Protein AF-B4GBN3-F1 (afdb_monomer_lite)

Foldseek 3Di:
DDDDDPPDPPVQPVPQAQEFPDWDADPVRQKIWTFGAHSSRDTDIDIDGLVQWDEPVNVPPPPVPVQWQWTAGNVDNPDIHTYGPPPDDDPDVVSVCVRHND

Organism: Drosophila persimilis (NCBI:txid7234)

Secondary structure (DSSP, 8-state):
-------------GGGTTEEEEEEE-TTSSEEEEEEE-TTS-EEEEEEEGGGBPPTTTSTT----TT-EEEEBSS-TT-EEEE-TTS---S-HHHHHHHH--

InterPro domains:
  IPR026571 Transmembrane protein 186 [PTHR13603] (6-101)

Radius of gyration: 16.17 Å; chains: 1; bounding box: 33×33×56 Å

Structure (mmCIF, N/CA/C/O backbone):
data_AF-B4GBN3-F1
#
_entry.id   AF-B4GBN3-F1
#
loop_
_atom_site.group_PDB
_atom_site.id
_atom_site.type_symbol
_atom_site.label_atom_id
_atom_site.label_alt_id
_atom_site.label_comp_id
_atom_site.label_asym_id
_atom_site.label_entity_id
_atom_site.label_seq_id
_atom_site.pdbx_PDB_ins_code
_atom_site.Cartn_x
_atom_site.Cartn_y
_atom_site.Cartn_z
_atom_site.occupancy
_atom_site.B_iso_or_equiv
_atom_site.auth_seq_id
_atom_site.auth_comp_id
_atom_site.auth_asym_id
_atom_site.auth_atom_id
_atom_site.pdbx_PDB_model_num
ATOM 1 N N . MET A 1 1 ? 13.139 -20.515 -39.015 1.00 41.34 1 MET A N 1
ATOM 2 C CA . MET A 1 1 ? 13.219 -19.051 -39.166 1.00 41.34 1 MET A CA 1
ATOM 3 C C . MET A 1 1 ? 13.390 -18.492 -37.770 1.00 41.34 1 MET A C 1
ATOM 5 O O . MET A 1 1 ? 12.464 -18.556 -36.975 1.00 41.34 1 MET A O 1
ATOM 9 N N . THR A 1 2 ? 14.627 -18.145 -37.441 1.00 62.53 2 THR A N 1
ATOM 10 C CA . THR A 1 2 ? 15.058 -17.681 -36.121 1.00 62.53 2 THR A CA 1
ATOM 11 C C . THR A 1 2 ? 15.171 -16.173 -36.210 1.00 62.53 2 THR A C 1
ATOM 13 O O . THR A 1 2 ? 15.906 -15.725 -37.076 1.00 62.53 2 THR A O 1
ATOM 16 N N . GLU A 1 3 ? 14.476 -15.431 -35.350 1.00 35.88 3 GLU A N 1
ATOM 17 C CA . GLU A 1 3 ? 14.868 -14.084 -34.910 1.00 35.88 3 GLU A CA 1
ATOM 18 C C . GLU A 1 3 ? 13.965 -13.677 -33.738 1.00 35.88 3 GLU A C 1
ATOM 20 O O . GLU A 1 3 ? 12.835 -13.223 -33.895 1.00 35.88 3 GLU A O 1
ATOM 25 N N . TRP A 1 4 ? 14.464 -13.923 -32.527 1.00 53.31 4 TRP A N 1
ATOM 26 C CA . TRP A 1 4 ? 13.949 -13.312 -31.309 1.00 53.31 4 TRP A CA 1
ATOM 27 C C . TRP A 1 4 ? 14.690 -11.990 -31.117 1.00 53.31 4 TRP A C 1
ATOM 29 O O . TRP A 1 4 ? 15.916 -12.002 -31.031 1.00 53.31 4 TRP A O 1
ATOM 39 N N . ALA A 1 5 ? 13.974 -10.872 -31.002 1.00 41.72 5 ALA A N 1
ATOM 40 C CA . ALA A 1 5 ? 14.554 -9.629 -30.499 1.00 41.72 5 ALA A CA 1
ATOM 41 C C . ALA A 1 5 ? 13.479 -8.728 -29.872 1.00 41.72 5 ALA A C 1
ATOM 43 O O . ALA A 1 5 ? 12.943 -7.829 -30.511 1.00 41.72 5 ALA A O 1
ATOM 44 N N . ALA A 1 6 ? 13.200 -8.936 -28.585 1.00 44.28 6 ALA A N 1
ATOM 45 C CA . ALA A 1 6 ? 12.740 -7.852 -27.725 1.00 44.28 6 ALA A CA 1
ATOM 46 C C . ALA A 1 6 ? 13.961 -7.355 -26.935 1.00 44.28 6 ALA A C 1
ATOM 48 O O . ALA A 1 6 ? 14.300 -7.894 -25.886 1.00 44.28 6 ALA A O 1
ATOM 49 N N . LEU A 1 7 ? 14.660 -6.355 -27.482 1.00 48.72 7 LEU A N 1
ATOM 50 C CA . LEU A 1 7 ? 15.775 -5.653 -26.833 1.00 48.72 7 LEU A CA 1
ATOM 51 C C . LEU A 1 7 ? 15.241 -4.619 -25.834 1.00 48.72 7 LEU A C 1
ATOM 53 O O . LEU A 1 7 ? 15.416 -3.416 -26.002 1.00 48.72 7 LEU A O 1
ATOM 57 N N . ALA A 1 8 ? 14.573 -5.087 -24.788 1.00 48.22 8 ALA A N 1
ATOM 58 C CA . ALA A 1 8 ? 14.258 -4.253 -23.640 1.00 48.22 8 ALA A CA 1
ATOM 59 C C . ALA A 1 8 ? 14.719 -4.978 -22.380 1.00 48.22 8 ALA A C 1
ATOM 61 O O . ALA A 1 8 ? 13.933 -5.590 -21.662 1.00 48.22 8 ALA A O 1
ATOM 62 N N . ASN A 1 9 ? 16.019 -4.885 -22.102 1.00 44.75 9 ASN A N 1
ATOM 63 C CA . ASN A 1 9 ? 16.502 -5.044 -20.738 1.00 44.75 9 ASN A CA 1
ATOM 64 C C . ASN A 1 9 ? 16.103 -3.772 -19.987 1.00 44.75 9 ASN A C 1
ATOM 66 O O . ASN A 1 9 ? 16.912 -2.863 -19.806 1.00 44.75 9 ASN A O 1
ATOM 70 N N . THR A 1 10 ? 14.825 -3.671 -19.610 1.00 45.75 10 THR A N 1
ATOM 71 C CA . THR A 1 10 ? 14.395 -2.682 -18.624 1.00 45.75 10 THR A CA 1
ATOM 72 C C . THR A 1 10 ? 15.228 -2.963 -17.385 1.00 45.75 10 THR A C 1
ATOM 74 O O . THR A 1 10 ? 15.176 -4.066 -16.846 1.00 45.75 10 THR A O 1
ATOM 77 N N . CYS A 1 11 ? 16.079 -2.008 -17.012 1.00 45.91 11 CYS A N 1
ATOM 78 C CA . CYS A 1 11 ? 16.956 -2.094 -15.853 1.00 45.91 11 CYS A CA 1
ATOM 79 C C . CYS A 1 11 ? 16.077 -2.255 -14.604 1.00 45.91 11 CYS A C 1
ATOM 81 O O . CYS A 1 11 ? 15.607 -1.274 -14.032 1.00 45.91 11 CYS A O 1
ATOM 83 N N . ALA A 1 12 ? 15.764 -3.502 -14.251 1.00 49.34 12 ALA A N 1
ATOM 84 C CA . ALA A 1 12 ? 14.989 -3.838 -13.075 1.00 49.34 12 ALA A CA 1
ATOM 85 C C . ALA A 1 12 ? 15.900 -3.609 -11.871 1.00 49.34 12 ALA A C 1
ATOM 87 O O . ALA A 1 12 ? 16.782 -4.415 -11.571 1.00 49.34 12 ALA A O 1
ATOM 88 N N . SER A 1 13 ? 15.723 -2.480 -11.193 1.00 51.81 13 SER A N 1
ATOM 89 C CA . SER A 1 13 ? 16.267 -2.311 -9.856 1.00 51.81 13 SER A CA 1
ATOM 90 C C . SER A 1 13 ? 15.569 -3.338 -8.965 1.00 51.81 13 SER A C 1
ATOM 92 O O . SER A 1 13 ? 14.388 -3.207 -8.651 1.00 51.81 13 SER A O 1
ATOM 94 N N . ALA A 1 14 ? 16.290 -4.390 -8.569 1.00 50.31 14 ALA A N 1
ATOM 95 C CA . ALA A 1 14 ? 15.782 -5.442 -7.681 1.00 50.31 14 ALA A CA 1
ATOM 96 C C . ALA A 1 14 ? 15.129 -4.870 -6.400 1.00 50.31 14 ALA A C 1
ATOM 98 O O . ALA A 1 14 ? 14.221 -5.474 -5.823 1.00 50.31 14 ALA A O 1
ATOM 99 N N . ASP A 1 15 ? 15.528 -3.656 -6.013 1.00 53.34 15 ASP A N 1
ATOM 100 C CA . ASP A 1 15 ? 15.028 -2.933 -4.851 1.00 53.34 15 ASP A CA 1
ATOM 101 C C . ASP A 1 15 ? 13.707 -2.170 -5.061 1.00 53.34 15 ASP A C 1
ATOM 103 O O . ASP A 1 15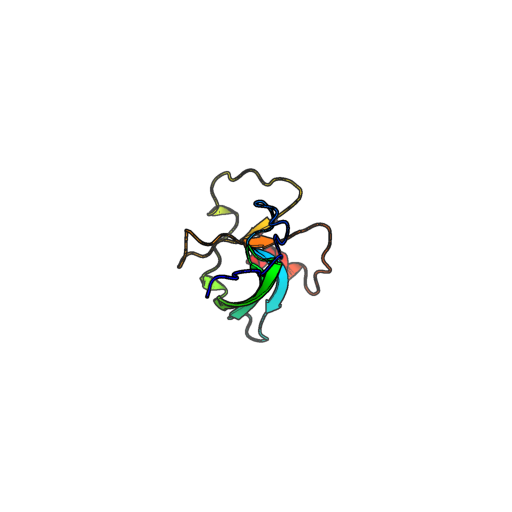 ? 13.048 -1.852 -4.065 1.00 53.34 15 ASP A O 1
ATOM 107 N N . ALA A 1 16 ? 13.269 -1.916 -6.301 1.00 58.59 16 ALA A N 1
ATOM 108 C CA . ALA A 1 16 ? 12.067 -1.120 -6.602 1.00 58.59 16 ALA A CA 1
ATOM 109 C C . ALA A 1 16 ? 10.775 -1.944 -6.741 1.00 58.59 16 ALA A C 1
ATOM 111 O O . ALA A 1 16 ? 9.746 -1.430 -7.173 1.00 58.59 16 ALA A O 1
ATOM 112 N N . THR A 1 17 ? 10.804 -3.220 -6.359 1.00 76.12 17 THR A N 1
ATOM 113 C CA . THR A 1 17 ? 9.605 -4.061 -6.341 1.00 76.12 17 THR A CA 1
ATOM 114 C C . THR A 1 17 ? 8.594 -3.592 -5.301 1.00 76.12 17 THR A C 1
ATOM 116 O O . THR A 1 17 ? 8.942 -3.328 -4.147 1.00 76.12 17 THR A O 1
ATOM 119 N N . ASN A 1 18 ? 7.323 -3.549 -5.710 1.00 83.50 18 ASN A N 1
ATOM 120 C CA . ASN A 1 18 ? 6.170 -3.225 -4.869 1.00 83.50 18 ASN A CA 1
ATOM 121 C C . ASN A 1 18 ? 6.265 -1.849 -4.196 1.00 83.50 18 ASN A C 1
ATOM 123 O O . ASN A 1 18 ? 5.796 -1.663 -3.069 1.00 83.50 18 ASN A O 1
ATOM 127 N N . LEU A 1 19 ? 6.888 -0.884 -4.873 1.00 87.31 19 LEU A N 1
ATOM 128 C CA . LEU A 1 19 ? 7.001 0.475 -4.367 1.00 87.31 19 LEU A CA 1
ATOM 129 C C . LEU A 1 19 ? 5.677 1.213 -4.571 1.00 87.31 19 LEU A C 1
ATOM 131 O O . LEU A 1 19 ? 5.231 1.407 -5.702 1.00 87.31 19 LEU A O 1
ATOM 135 N N . VAL A 1 20 ? 5.039 1.587 -3.467 1.00 88.19 20 VAL A N 1
ATOM 136 C CA . VAL A 1 20 ? 3.740 2.260 -3.448 1.00 88.19 20 VAL A CA 1
ATOM 137 C C . VAL A 1 20 ? 3.952 3.741 -3.708 1.00 88.19 20 VAL A C 1
ATOM 139 O O . VAL A 1 20 ? 4.670 4.408 -2.963 1.00 88.19 20 VAL A O 1
ATOM 142 N N . GLY A 1 21 ? 3.324 4.243 -4.769 1.00 84.75 21 GLY A N 1
ATOM 143 C CA . GLY A 1 21 ? 3.327 5.667 -5.099 1.00 84.75 21 GLY A CA 1
ATOM 144 C C . GLY A 1 21 ? 2.089 6.389 -4.581 1.00 84.75 21 GLY A C 1
ATOM 145 O O . GLY A 1 21 ? 2.182 7.536 -4.161 1.00 84.75 21 GLY A O 1
ATOM 146 N N . PHE A 1 22 ? 0.935 5.716 -4.596 1.00 85.94 22 PHE A N 1
ATOM 147 C CA . PHE A 1 22 ? -0.327 6.295 -4.145 1.00 85.94 22 PHE A CA 1
ATOM 148 C C . PHE A 1 22 ? -1.129 5.276 -3.350 1.00 85.94 22 PHE A C 1
ATOM 150 O O . PHE A 1 22 ? -1.202 4.099 -3.714 1.00 85.94 22 PHE A O 1
ATOM 157 N N . ILE A 1 23 ? -1.753 5.765 -2.287 1.00 89.00 23 ILE A N 1
ATOM 158 C CA . ILE A 1 23 ? -2.712 5.029 -1.476 1.00 89.00 23 ILE A CA 1
ATOM 159 C C . ILE A 1 23 ? -3.997 5.837 -1.499 1.00 89.00 23 ILE A C 1
ATOM 161 O O . ILE A 1 23 ? -3.982 7.034 -1.217 1.00 89.00 23 ILE A O 1
ATOM 165 N N . TYR A 1 24 ? -5.092 5.182 -1.856 1.00 89.81 24 TYR A N 1
ATOM 166 C CA . TYR A 1 24 ? -6.426 5.753 -1.751 1.00 89.81 24 TYR A CA 1
ATOM 167 C C . TYR A 1 24 ? -7.199 4.954 -0.720 1.00 89.81 24 TYR A C 1
ATOM 169 O O . TYR A 1 24 ? -7.037 3.738 -0.647 1.00 89.81 24 TYR A O 1
ATOM 177 N N . ILE A 1 25 ? -8.044 5.628 0.044 1.00 89.00 25 ILE A N 1
ATOM 178 C CA . ILE A 1 25 ? -8.979 4.991 0.960 1.00 89.00 25 ILE A CA 1
ATOM 179 C C . ILE A 1 25 ? -10.402 5.338 0.534 1.00 89.00 25 ILE A C 1
ATOM 181 O O . ILE A 1 25 ? -10.653 6.438 0.038 1.00 89.00 25 ILE A O 1
ATOM 185 N N . ASN A 1 26 ? -11.307 4.374 0.661 1.00 90.62 26 ASN A N 1
ATOM 186 C CA . ASN A 1 26 ? -12.730 4.580 0.429 1.00 90.62 26 ASN A CA 1
ATOM 187 C C . ASN A 1 26 ? -13.347 5.498 1.504 1.00 90.62 26 ASN A C 1
ATOM 189 O O . ASN A 1 26 ? -12.823 5.602 2.611 1.00 90.62 26 ASN A O 1
ATOM 193 N N . GLU A 1 27 ? -14.501 6.102 1.217 1.00 87.00 27 GLU A N 1
ATOM 194 C CA . GLU A 1 27 ? -15.239 6.949 2.172 1.00 87.00 27 GLU A CA 1
ATOM 195 C C . GLU A 1 27 ? -15.629 6.196 3.454 1.00 87.00 27 GLU A C 1
ATOM 197 O O . GLU A 1 27 ? -15.671 6.784 4.529 1.00 87.00 27 GLU A O 1
ATOM 202 N N . GLN A 1 28 ? -15.880 4.887 3.348 1.00 87.75 28 GLN A N 1
ATOM 203 C CA . GLN A 1 28 ? -16.229 4.018 4.478 1.00 87.75 28 GLN A CA 1
ATOM 204 C C . GLN A 1 28 ? -15.005 3.509 5.257 1.00 87.75 28 GLN A C 1
ATOM 206 O O . GLN A 1 28 ? -15.170 2.822 6.258 1.00 87.75 28 GLN A O 1
ATOM 211 N N . GLN A 1 29 ? -13.787 3.848 4.813 1.00 85.88 29 GLN A N 1
ATOM 212 C CA . GLN A 1 29 ? -12.511 3.481 5.445 1.00 85.88 29 GLN A CA 1
ATOM 213 C C . GLN A 1 29 ? -12.245 1.969 5.580 1.00 85.88 29 GLN A C 1
ATOM 215 O O . GLN A 1 29 ? -11.309 1.551 6.258 1.00 85.88 29 GLN A O 1
ATOM 220 N N . ASP A 1 30 ? -13.017 1.147 4.878 1.00 89.81 30 ASP A N 1
ATOM 221 C CA . ASP A 1 30 ? -12.976 -0.316 4.890 1.00 89.81 30 ASP A CA 1
ATOM 222 C C . ASP A 1 30 ? -12.017 -0.899 3.842 1.00 89.81 30 ASP A C 1
ATOM 224 O O . ASP A 1 30 ? -11.451 -1.976 4.030 1.00 89.81 30 ASP A O 1
ATOM 228 N N . MET A 1 31 ? -11.813 -0.172 2.740 1.00 91.75 31 MET A N 1
ATOM 229 C CA . MET A 1 31 ? -10.957 -0.591 1.637 1.00 91.75 31 MET A CA 1
ATOM 230 C C . MET A 1 31 ? -9.915 0.456 1.255 1.00 91.75 31 MET A C 1
ATOM 232 O O . MET A 1 31 ? -10.200 1.647 1.092 1.00 91.75 31 MET A O 1
ATOM 236 N N . LEU A 1 32 ? -8.708 -0.039 0.997 1.00 90.88 32 LEU A N 1
ATOM 237 C CA . LEU A 1 32 ? -7.572 0.690 0.464 1.00 90.88 32 LEU A CA 1
ATOM 238 C C . LEU A 1 32 ? -7.250 0.239 -0.953 1.00 90.88 32 LEU A C 1
ATOM 240 O O . LEU A 1 32 ? -7.171 -0.947 -1.265 1.00 90.88 32 LEU A O 1
ATOM 244 N N . LYS A 1 33 ? -6.957 1.209 -1.809 1.00 92.19 33 LYS A N 1
ATOM 245 C CA . LYS A 1 33 ? -6.400 0.978 -3.134 1.00 92.19 33 LYS A CA 1
ATOM 246 C C . LYS A 1 33 ? -4.922 1.338 -3.126 1.00 92.19 33 LYS A C 1
ATOM 248 O O . LYS A 1 33 ? -4.558 2.511 -3.039 1.00 92.19 33 LYS A O 1
ATOM 253 N N . LEU A 1 34 ? -4.076 0.324 -3.261 1.00 91.31 34 LEU A N 1
ATOM 254 C CA . LEU A 1 34 ? -2.632 0.472 -3.388 1.00 91.31 34 LEU A CA 1
ATOM 255 C C . LEU A 1 34 ? -2.264 0.568 -4.864 1.00 91.31 34 LEU A C 1
ATOM 257 O O . LEU A 1 34 ? -2.478 -0.379 -5.620 1.00 91.31 34 LEU A O 1
ATOM 261 N N . ALA A 1 35 ? -1.681 1.693 -5.268 1.00 90.75 35 ALA A N 1
ATOM 262 C CA . ALA A 1 35 ? -1.062 1.840 -6.576 1.00 90.75 35 ALA A CA 1
ATOM 263 C C . ALA A 1 35 ? 0.461 1.774 -6.435 1.00 90.75 35 ALA A C 1
ATOM 265 O O . ALA A 1 35 ? 1.092 2.671 -5.863 1.00 90.75 35 ALA A O 1
ATOM 266 N N . TYR A 1 36 ? 1.046 0.708 -6.969 1.00 90.38 36 TYR A N 1
ATOM 267 C CA . TYR A 1 36 ? 2.460 0.390 -6.816 1.00 90.38 36 TYR A CA 1
ATOM 268 C C . TYR A 1 36 ? 3.098 0.000 -8.146 1.00 90.38 36 TYR A C 1
ATOM 270 O O . TYR A 1 36 ? 2.404 -0.269 -9.122 1.00 90.38 36 TYR A O 1
ATOM 278 N N . VAL A 1 37 ? 4.426 -0.018 -8.196 1.00 89.12 37 VAL A N 1
ATOM 279 C CA . VAL A 1 37 ? 5.167 -0.542 -9.350 1.00 89.12 37 VAL A CA 1
ATOM 280 C C . VAL A 1 37 ? 5.612 -1.981 -9.107 1.00 89.12 37 VAL A C 1
ATOM 282 O O . VAL A 1 37 ? 6.119 -2.315 -8.033 1.00 89.12 37 VAL A O 1
ATOM 285 N N . ASP A 1 38 ? 5.387 -2.850 -10.088 1.00 86.62 38 ASP A N 1
ATOM 286 C CA . ASP A 1 38 ? 5.872 -4.229 -10.059 1.00 86.62 38 ASP A CA 1
ATOM 287 C C . ASP A 1 38 ? 7.380 -4.313 -10.374 1.00 86.62 38 ASP A C 1
ATOM 289 O O . ASP A 1 38 ? 8.048 -3.307 -10.617 1.00 86.62 38 ASP A O 1
ATOM 293 N N . PHE A 1 39 ? 7.937 -5.529 -10.379 1.00 79.19 39 PHE A N 1
ATOM 294 C CA . PHE A 1 39 ? 9.346 -5.773 -10.726 1.00 79.19 39 PHE A CA 1
ATOM 295 C C . PHE A 1 39 ? 9.752 -5.206 -12.097 1.00 79.19 39 PHE A C 1
ATOM 297 O O . PHE A 1 39 ? 10.910 -4.856 -12.304 1.00 79.19 39 PHE A O 1
ATOM 304 N N . TRP A 1 40 ? 8.803 -5.092 -13.026 1.00 80.00 40 TRP A N 1
ATOM 305 C CA . TRP A 1 40 ? 9.028 -4.597 -14.380 1.00 80.00 40 TRP A CA 1
ATOM 306 C C . TRP A 1 40 ? 8.818 -3.083 -14.503 1.00 80.00 40 TRP A C 1
ATOM 308 O O . TRP A 1 40 ? 8.857 -2.552 -15.614 1.00 80.00 40 TRP A O 1
ATOM 318 N N . GLY A 1 41 ? 8.578 -2.386 -13.387 1.00 80.75 41 GLY A N 1
ATOM 319 C CA . GLY A 1 41 ? 8.277 -0.957 -13.363 1.00 80.75 41 GLY A CA 1
ATOM 320 C C . GLY A 1 41 ? 6.877 -0.619 -13.879 1.00 80.75 41 GLY A C 1
ATOM 321 O O . GLY A 1 41 ? 6.590 0.545 -14.157 1.00 80.75 41 GLY A O 1
ATOM 322 N N . ARG A 1 42 ? 5.991 -1.610 -14.037 1.00 86.19 42 ARG A N 1
ATOM 323 C CA . ARG A 1 42 ? 4.609 -1.385 -14.467 1.00 86.19 42 ARG A CA 1
ATOM 324 C C . ARG A 1 42 ? 3.778 -0.969 -13.268 1.00 86.19 42 ARG A C 1
ATOM 326 O O . ARG A 1 42 ? 3.853 -1.593 -12.212 1.00 86.19 42 ARG A O 1
ATOM 333 N N . ARG A 1 43 ? 2.946 0.059 -13.442 1.00 89.25 43 ARG A N 1
ATOM 334 C CA . ARG A 1 43 ? 1.951 0.430 -12.434 1.00 89.25 43 ARG A CA 1
ATOM 335 C C . ARG A 1 43 ? 0.902 -0.677 -12.337 1.00 89.25 43 ARG A C 1
ATOM 337 O O . ARG A 1 43 ? 0.256 -1.012 -13.327 1.00 89.25 43 ARG A O 1
ATOM 344 N N . VAL A 1 44 ? 0.721 -1.189 -11.132 1.00 91.38 44 VAL A N 1
ATOM 345 C CA . VAL A 1 44 ? -0.300 -2.156 -10.749 1.00 91.38 44 VAL A CA 1
ATOM 346 C C . VAL A 1 44 ? -1.146 -1.539 -9.645 1.00 91.38 44 VAL A C 1
ATOM 348 O O . VAL A 1 44 ? -0.662 -0.768 -8.816 1.00 91.38 44 VAL A O 1
ATOM 351 N N . GLU A 1 45 ? -2.432 -1.862 -9.658 1.00 92.44 45 GLU A N 1
ATOM 352 C CA . GLU A 1 45 ? -3.383 -1.428 -8.644 1.00 92.44 45 GLU A CA 1
ATOM 353 C C . GLU A 1 45 ? -3.966 -2.659 -7.955 1.00 92.44 45 GLU A C 1
ATOM 355 O O . GLU A 1 45 ? -4.253 -3.671 -8.595 1.00 92.44 45 GLU A O 1
ATOM 360 N N . THR A 1 46 ? -4.112 -2.598 -6.638 1.00 91.50 46 THR A N 1
ATOM 361 C CA . THR A 1 46 ? -4.698 -3.675 -5.835 1.00 91.50 46 THR A CA 1
ATOM 362 C C . THR A 1 46 ? -5.602 -3.083 -4.774 1.00 91.50 46 THR A C 1
ATOM 364 O O . THR A 1 46 ? -5.278 -2.052 -4.187 1.00 91.50 46 THR A O 1
ATOM 367 N N . LEU A 1 47 ? -6.737 -3.741 -4.559 1.00 92.62 47 LEU A N 1
ATOM 368 C CA . LEU A 1 47 ? -7.650 -3.455 -3.464 1.00 92.62 47 LEU A CA 1
ATOM 369 C C . LEU A 1 47 ? -7.290 -4.349 -2.282 1.00 92.62 47 LEU A C 1
ATOM 371 O O . LEU A 1 47 ? -7.028 -5.538 -2.460 1.00 92.62 47 LEU A O 1
ATOM 375 N N . VAL A 1 48 ? -7.243 -3.747 -1.105 1.00 90.75 48 VAL A N 1
ATOM 376 C CA . VAL A 1 48 ? -6.882 -4.377 0.159 1.00 90.75 48 VAL A CA 1
ATOM 377 C C . VAL A 1 48 ? -7.894 -3.927 1.200 1.00 90.75 48 VAL A C 1
ATOM 379 O O . VAL A 1 48 ? -8.244 -2.751 1.240 1.00 90.75 48 VAL A O 1
ATOM 382 N N . GLU A 1 49 ? -8.351 -4.841 2.044 1.00 91.00 49 GLU A N 1
ATOM 383 C CA . GLU A 1 49 ? -9.176 -4.494 3.200 1.00 91.00 49 GLU A CA 1
ATOM 384 C C . GLU A 1 49 ? -8.317 -3.834 4.282 1.00 91.00 49 GLU A C 1
ATOM 386 O O . GLU A 1 49 ? -7.190 -4.254 4.547 1.00 91.00 49 GLU A O 1
ATOM 391 N N . THR A 1 50 ? -8.841 -2.799 4.928 1.00 87.75 50 THR A N 1
ATOM 392 C CA . THR A 1 50 ? -8.117 -2.069 5.972 1.00 87.75 50 THR A CA 1
ATOM 393 C C . THR A 1 50 ? -7.741 -2.970 7.152 1.00 87.75 50 THR A C 1
ATOM 395 O O . THR A 1 50 ? -6.613 -2.893 7.635 1.00 87.75 50 THR A O 1
ATOM 398 N N . ASP A 1 51 ? -8.627 -3.886 7.550 1.00 88.12 51 ASP A N 1
ATOM 399 C CA . ASP A 1 51 ? -8.379 -4.889 8.598 1.00 88.12 51 ASP A CA 1
ATOM 400 C C . ASP A 1 51 ? -7.311 -5.934 8.222 1.00 88.12 51 ASP A C 1
ATOM 402 O O . ASP A 1 51 ? -6.730 -6.585 9.096 1.00 88.12 51 ASP A O 1
ATOM 406 N N . ASP A 1 52 ? -7.019 -6.096 6.927 1.00 88.38 52 ASP A N 1
ATOM 407 C CA . ASP A 1 52 ? -5.973 -7.003 6.454 1.00 88.38 52 ASP A CA 1
ATOM 408 C C . ASP A 1 52 ? -4.574 -6.378 6.576 1.00 88.38 52 ASP A C 1
ATOM 410 O O . ASP A 1 52 ? -3.565 -7.082 6.485 1.00 88.38 52 ASP A O 1
ATOM 414 N N . LEU A 1 53 ? -4.475 -5.064 6.818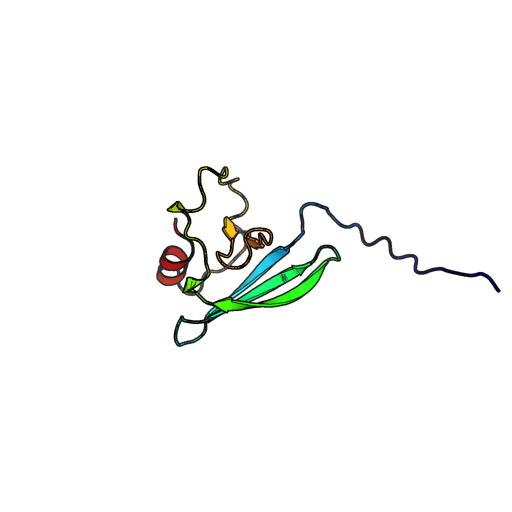 1.00 85.88 53 LEU A N 1
ATOM 415 C CA . LEU A 1 53 ? -3.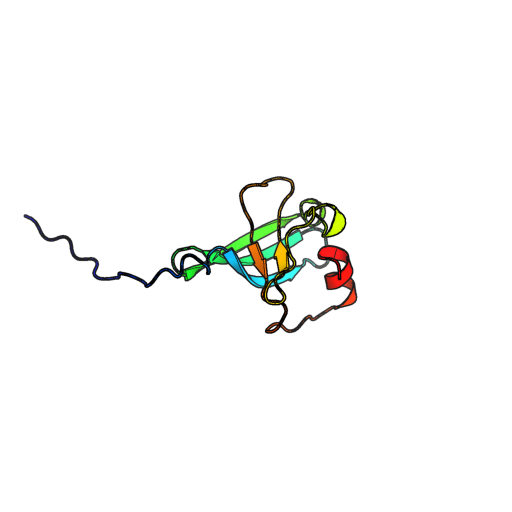198 -4.418 7.092 1.00 85.88 53 LEU A CA 1
ATOM 416 C C . LEU A 1 53 ? -2.629 -4.910 8.426 1.00 85.88 53 LEU A C 1
ATOM 418 O O . LEU A 1 53 ? -3.224 -4.753 9.488 1.00 85.88 53 LEU A O 1
ATOM 422 N N . LEU A 1 54 ? -1.410 -5.447 8.393 1.00 82.94 54 LEU A N 1
ATOM 423 C CA . LEU A 1 54 ? -0.666 -5.746 9.616 1.00 82.94 54 LEU A CA 1
ATOM 424 C C . LEU A 1 54 ? -0.195 -4.434 10.244 1.00 82.94 54 LEU A C 1
ATOM 426 O O . LEU A 1 54 ? 0.565 -3.747 9.566 1.00 82.94 54 LEU A O 1
ATOM 430 N N . PRO A 1 55 ? -0.547 -4.088 11.493 1.00 70.00 55 PRO A N 1
ATOM 431 C CA . PRO A 1 55 ? -0.091 -2.861 12.153 1.00 70.00 55 PRO A CA 1
ATOM 432 C C . PRO A 1 55 ? 1.411 -2.863 12.455 1.00 70.00 55 PRO A C 1
ATOM 434 O O . PRO A 1 55 ? 2.035 -3.921 12.552 1.00 70.00 55 PRO A O 1
ATOM 437 N N . SER A 1 56 ? 2.003 -1.683 12.669 1.00 66.38 56 SER A N 1
ATOM 438 C CA . SER A 1 56 ? 3.441 -1.531 12.950 1.00 66.38 56 SER A CA 1
ATOM 439 C C . SER A 1 56 ? 3.923 -2.331 14.168 1.00 66.38 56 SER A C 1
ATOM 441 O O . SER A 1 56 ? 5.023 -2.873 14.129 1.00 66.38 56 SER A O 1
ATOM 443 N N . TRP A 1 57 ? 3.096 -2.485 15.206 1.00 63.19 57 TRP A N 1
ATOM 444 C CA . TRP A 1 57 ? 3.430 -3.261 16.408 1.00 63.19 57 TRP A CA 1
ATOM 445 C C . TRP A 1 57 ? 3.430 -4.784 16.197 1.00 63.19 57 TRP A C 1
ATOM 447 O O . TRP A 1 57 ? 4.083 -5.500 16.953 1.00 63.19 57 TRP A O 1
ATOM 457 N N . GLU A 1 58 ? 2.739 -5.299 15.173 1.00 67.12 58 GLU A N 1
ATOM 458 C CA . GLU A 1 58 ? 2.792 -6.726 14.803 1.00 67.12 58 GLU A CA 1
ATOM 459 C C . GLU A 1 58 ? 3.932 -7.031 13.826 1.00 67.12 58 GLU A C 1
ATOM 461 O O . GLU A 1 58 ? 4.373 -8.176 13.698 1.00 67.12 58 GLU A O 1
ATOM 466 N N . ARG A 1 59 ? 4.452 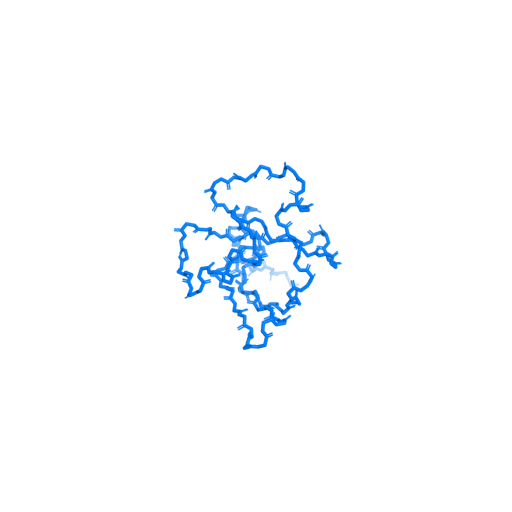-5.996 13.155 1.00 66.00 59 ARG A N 1
ATOM 467 C CA . ARG A 1 59 ? 5.632 -6.063 12.290 1.00 66.00 59 ARG A CA 1
ATOM 468 C C . ARG A 1 59 ? 6.886 -6.120 13.177 1.00 66.00 59 ARG A C 1
ATOM 470 O O . ARG A 1 59 ? 7.612 -5.140 13.296 1.00 66.00 59 ARG A O 1
ATOM 477 N N . GLY A 1 60 ? 7.128 -7.255 13.841 1.00 55.41 60 GLY A N 1
ATOM 478 C CA . GLY A 1 60 ? 8.268 -7.435 14.754 1.00 55.41 60 GLY A CA 1
ATOM 479 C C . GLY A 1 60 ? 9.584 -6.916 14.163 1.00 55.41 60 GLY A C 1
ATOM 480 O O . GLY A 1 60 ? 9.809 -7.141 12.981 1.00 55.41 60 GLY A O 1
ATOM 481 N N . THR A 1 61 ? 10.394 -6.216 14.976 1.00 51.50 61 THR A N 1
ATOM 482 C CA . THR A 1 61 ? 11.662 -5.478 14.722 1.00 51.50 61 THR A CA 1
ATOM 483 C C . THR A 1 61 ? 12.236 -5.528 13.296 1.00 51.50 61 THR A C 1
ATOM 485 O O . THR A 1 61 ? 13.417 -5.816 13.093 1.00 51.50 61 THR A O 1
ATOM 488 N N . MET A 1 62 ? 11.440 -5.226 12.273 1.00 52.16 62 MET A N 1
ATOM 489 C CA . MET A 1 62 ? 11.974 -4.928 10.959 1.00 52.16 62 MET A CA 1
ATOM 490 C C . MET A 1 62 ? 12.474 -3.512 11.083 1.00 52.16 62 MET A C 1
ATOM 492 O O . MET A 1 62 ? 11.692 -2.588 11.300 1.00 52.16 62 MET A O 1
ATOM 496 N N . SER A 1 63 ? 13.795 -3.382 11.028 1.00 49.53 63 SER A N 1
ATOM 497 C CA . SER A 1 63 ? 14.499 -2.116 10.964 1.00 49.53 63 SER A CA 1
ATOM 498 C C . SER A 1 63 ? 13.700 -1.156 10.091 1.00 49.53 63 SER A C 1
ATOM 500 O O . SER A 1 63 ? 13.599 -1.341 8.877 1.00 49.53 63 SER A O 1
ATOM 502 N N . GLN A 1 64 ? 13.096 -0.152 10.729 1.00 54.44 64 GLN A N 1
ATOM 503 C CA . GLN A 1 64 ? 12.539 1.009 10.057 1.00 54.44 64 GLN A CA 1
ATOM 504 C C . GLN A 1 64 ? 13.723 1.703 9.376 1.00 54.44 64 GLN A C 1
ATOM 506 O O . GLN A 1 64 ? 14.332 2.633 9.911 1.00 54.44 64 GLN A O 1
ATOM 511 N N . LEU A 1 65 ? 14.149 1.195 8.217 1.00 54.12 65 LEU A N 1
ATOM 512 C CA . LEU A 1 65 ? 15.039 1.944 7.356 1.00 54.12 65 LEU A CA 1
ATOM 513 C C . LEU A 1 65 ? 14.305 3.254 7.096 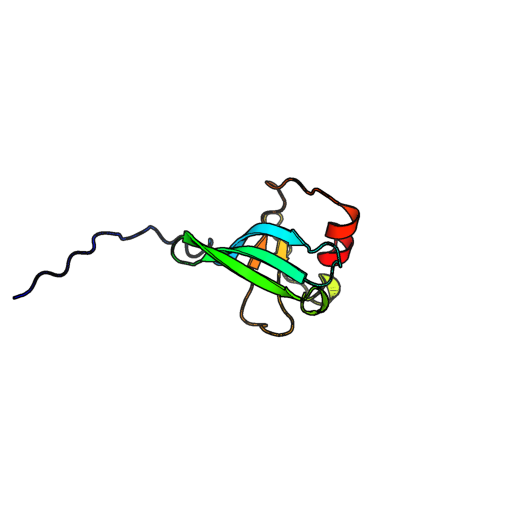1.00 54.12 65 LEU A C 1
ATOM 515 O O . LEU A 1 65 ? 13.190 3.247 6.585 1.00 54.12 65 LEU A O 1
ATOM 519 N N . ARG A 1 66 ? 14.932 4.376 7.464 1.00 59.88 66 ARG A N 1
ATOM 520 C CA . ARG A 1 66 ? 14.335 5.726 7.511 1.00 59.88 66 ARG A CA 1
ATOM 521 C C . ARG A 1 66 ? 13.823 6.271 6.163 1.00 59.88 66 ARG A C 1
ATOM 523 O O . ARG A 1 66 ? 13.638 7.482 6.035 1.00 59.88 66 ARG A O 1
ATOM 530 N N . PHE A 1 67 ? 13.718 5.436 5.138 1.00 65.62 67 PHE A N 1
ATOM 531 C CA . PHE A 1 67 ? 13.432 5.800 3.756 1.00 65.62 67 PHE A CA 1
ATOM 532 C C . PHE A 1 67 ? 12.129 5.190 3.235 1.00 65.62 67 PHE A C 1
ATOM 534 O O . PHE A 1 67 ? 11.560 5.740 2.294 1.00 65.62 67 PHE A O 1
ATOM 541 N N . PHE A 1 68 ? 11.650 4.086 3.819 1.00 75.06 68 PHE A N 1
ATOM 542 C CA . PHE A 1 68 ? 10.385 3.483 3.418 1.00 75.06 68 PHE A CA 1
ATOM 543 C C . PHE A 1 68 ? 9.657 2.842 4.600 1.00 75.06 68 PHE A C 1
ATOM 545 O O . PHE A 1 68 ? 10.272 2.280 5.503 1.00 75.06 68 PHE A O 1
ATOM 552 N N . LEU A 1 69 ? 8.332 2.904 4.550 1.00 80.50 69 LEU A N 1
ATOM 553 C CA . LEU A 1 69 ? 7.417 2.252 5.468 1.00 80.50 69 LEU A CA 1
ATOM 554 C C . LEU A 1 69 ? 6.971 0.917 4.846 1.00 80.50 69 LEU A C 1
ATOM 556 O O . LEU A 1 69 ? 6.386 0.921 3.756 1.00 80.50 69 LEU A O 1
ATOM 560 N N . PRO A 1 70 ? 7.280 -0.234 5.467 1.00 83.12 70 PRO A N 1
ATOM 561 C CA . PRO A 1 70 ? 6.823 -1.522 4.967 1.00 83.12 70 PRO A CA 1
ATOM 562 C C . PRO A 1 70 ? 5.323 -1.700 5.232 1.00 83.12 70 PRO A C 1
ATOM 564 O O . PRO A 1 70 ? 4.866 -1.566 6.365 1.00 83.12 70 PRO A O 1
ATOM 567 N N . ILE A 1 71 ? 4.574 -2.063 4.191 1.00 85.81 71 ILE A N 1
ATOM 568 C CA . ILE A 1 71 ? 3.163 -2.450 4.281 1.00 85.81 71 ILE A CA 1
ATOM 569 C C . ILE A 1 71 ? 3.088 -3.957 4.033 1.00 85.81 71 ILE A C 1
ATOM 571 O O . ILE A 1 71 ? 3.541 -4.453 2.996 1.00 85.81 71 ILE A O 1
ATOM 575 N N . ALA A 1 72 ? 2.535 -4.683 4.997 1.00 86.62 72 ALA A N 1
ATOM 576 C CA . ALA A 1 72 ? 2.338 -6.125 4.936 1.00 86.62 72 ALA A CA 1
ATOM 577 C C . ALA A 1 72 ? 0.866 -6.451 5.184 1.00 86.62 72 ALA A C 1
ATOM 579 O O . ALA A 1 72 ? 0.188 -5.730 5.916 1.00 86.62 72 ALA A O 1
ATOM 580 N N . LEU A 1 73 ? 0.404 -7.536 4.573 1.00 87.12 73 LEU A N 1
ATOM 581 C CA . LEU A 1 73 ? -0.969 -8.012 4.680 1.00 87.12 73 LEU A CA 1
ATOM 582 C C . LEU A 1 73 ? -1.017 -9.266 5.556 1.00 87.12 73 LEU A C 1
ATOM 584 O O . LEU A 1 73 ? -0.112 -10.101 5.458 1.00 87.12 73 LEU A O 1
ATOM 588 N N . ARG A 1 74 ? -2.054 -9.430 6.386 1.00 83.56 74 ARG A N 1
ATOM 589 C CA . ARG A 1 74 ? -2.283 -10.680 7.133 1.00 83.56 74 ARG A CA 1
ATOM 590 C C . ARG A 1 74 ? -2.529 -11.837 6.173 1.00 83.56 74 ARG A C 1
ATOM 592 O O . ARG A 1 74 ? -1.959 -12.910 6.362 1.00 83.56 74 ARG A O 1
ATOM 599 N N . SER A 1 75 ? -3.337 -11.606 5.142 1.00 83.88 75 SER A N 1
ATOM 600 C CA . SER A 1 75 ? -3.731 -12.622 4.165 1.00 83.88 75 SER A CA 1
ATOM 601 C C . SER A 1 75 ? -2.568 -13.082 3.286 1.00 83.88 75 SER A C 1
ATOM 603 O O . SER A 1 75 ? -2.513 -14.247 2.893 1.00 83.88 75 SER A O 1
ATOM 605 N N . ASP A 1 76 ? -1.603 -12.199 3.002 1.00 80.44 76 ASP A N 1
ATOM 606 C CA . ASP A 1 76 ? -0.427 -12.520 2.189 1.00 80.44 76 ASP A CA 1
ATOM 607 C C . ASP A 1 76 ? 0.874 -12.044 2.848 1.00 80.44 76 ASP A C 1
ATOM 609 O O . ASP A 1 76 ? 1.444 -11.005 2.513 1.00 80.44 76 ASP A O 1
ATOM 613 N N . ALA A 1 77 ? 1.401 -12.878 3.747 1.00 73.12 77 ALA A N 1
ATOM 614 C CA . ALA A 1 77 ? 2.666 -12.630 4.439 1.00 73.12 77 ALA A CA 1
ATOM 615 C C . ALA A 1 77 ? 3.906 -12.600 3.512 1.00 73.12 77 ALA A C 1
ATOM 617 O O . ALA A 1 77 ? 4.997 -12.203 3.947 1.00 73.12 77 ALA A O 1
ATOM 618 N N . LYS A 1 78 ? 3.783 -13.047 2.249 1.00 75.75 78 LYS A N 1
ATOM 619 C CA . LYS A 1 78 ? 4.879 -13.037 1.264 1.00 75.75 78 LYS A CA 1
ATOM 620 C C . LYS A 1 78 ? 4.918 -11.731 0.479 1.00 75.75 78 LYS A C 1
ATOM 622 O O . LYS A 1 78 ? 6.010 -11.289 0.113 1.00 75.75 78 LYS A O 1
ATOM 627 N N . ARG A 1 79 ? 3.767 -11.104 0.230 1.00 80.75 79 ARG A N 1
ATOM 628 C CA . ARG A 1 79 ? 3.704 -9.787 -0.411 1.00 80.75 79 ARG A CA 1
ATOM 629 C C . ARG A 1 79 ? 4.013 -8.688 0.593 1.00 80.75 79 ARG A C 1
ATOM 631 O O . ARG A 1 79 ? 3.343 -8.516 1.604 1.00 80.75 79 ARG A O 1
ATOM 638 N N . ARG A 1 80 ? 5.048 -7.916 0.275 1.00 83.88 80 ARG A N 1
ATOM 639 C CA . ARG A 1 80 ? 5.446 -6.733 1.037 1.00 83.88 80 ARG A CA 1
ATOM 640 C C . ARG A 1 80 ? 5.528 -5.559 0.091 1.00 83.88 80 ARG A C 1
ATOM 642 O O . ARG A 1 80 ? 6.230 -5.642 -0.921 1.00 83.88 80 ARG A O 1
ATOM 649 N N . TYR A 1 81 ? 4.821 -4.497 0.435 1.00 87.94 81 TYR A N 1
ATOM 650 C CA . TYR A 1 81 ? 4.881 -3.233 -0.273 1.00 87.94 81 TYR A CA 1
ATOM 651 C C . TYR A 1 81 ? 5.773 -2.254 0.486 1.00 87.94 81 TYR A C 1
ATOM 653 O O . TYR A 1 81 ? 5.965 -2.371 1.699 1.00 87.94 81 TYR A O 1
ATOM 661 N N . LYS A 1 82 ? 6.346 -1.296 -0.237 1.00 86.81 82 LYS A N 1
ATOM 662 C CA . LYS A 1 82 ? 7.249 -0.284 0.316 1.00 86.81 82 LYS A CA 1
ATOM 663 C C . LYS A 1 82 ? 6.676 1.088 0.006 1.00 86.81 82 LYS A C 1
ATOM 665 O O . LYS A 1 82 ? 6.628 1.473 -1.158 1.00 86.81 82 LYS A O 1
ATOM 670 N N . LEU A 1 83 ? 6.250 1.824 1.022 1.00 85.06 83 LEU A N 1
ATOM 671 C CA . LEU A 1 83 ? 5.779 3.195 0.859 1.00 85.06 83 LEU A CA 1
ATOM 672 C C . LEU A 1 83 ? 6.923 4.170 1.137 1.00 85.06 83 LEU A C 1
ATOM 674 O O . LEU A 1 83 ? 7.518 4.139 2.210 1.00 85.06 83 LEU A O 1
ATOM 678 N N . LEU A 1 84 ? 7.235 5.058 0.195 1.00 78.06 84 LEU A N 1
ATOM 679 C CA . LEU A 1 84 ? 8.233 6.105 0.417 1.00 78.06 84 LEU A CA 1
ATOM 680 C C . LEU A 1 84 ? 7.637 7.225 1.280 1.00 78.06 84 LEU A C 1
ATOM 682 O O . LEU A 1 84 ? 6.898 8.068 0.779 1.00 78.06 84 LEU A O 1
ATOM 686 N N . ASN A 1 85 ? 7.980 7.266 2.569 1.00 68.31 85 ASN A N 1
ATOM 687 C CA . ASN A 1 85 ? 7.383 8.231 3.503 1.00 68.31 85 ASN A CA 1
ATOM 688 C C . ASN A 1 85 ? 7.859 9.685 3.298 1.00 68.31 85 ASN A C 1
ATOM 690 O O . ASN A 1 85 ? 7.177 10.611 3.717 1.00 68.31 85 ASN A O 1
ATOM 694 N N . ARG A 1 86 ? 9.009 9.911 2.644 1.00 67.00 86 ARG A N 1
ATOM 695 C CA . ARG A 1 86 ? 9.609 11.256 2.515 1.00 67.00 86 ARG A CA 1
ATOM 696 C C . ARG A 1 86 ? 9.101 12.085 1.340 1.00 67.00 86 ARG A C 1
ATOM 698 O O . ARG A 1 86 ? 9.383 13.277 1.291 1.00 67.00 86 ARG A O 1
ATOM 705 N N . PHE A 1 87 ? 8.432 11.463 0.373 1.00 65.62 87 PHE A N 1
ATOM 706 C CA . PHE A 1 87 ? 8.146 12.086 -0.926 1.00 65.62 87 PHE A CA 1
ATOM 707 C C . PHE A 1 87 ? 6.647 12.145 -1.260 1.00 65.62 87 PHE A C 1
ATOM 709 O O . PHE A 1 87 ? 6.290 12.402 -2.407 1.00 65.62 87 PHE A O 1
ATOM 716 N N . GLY A 1 88 ? 5.774 11.912 -0.276 1.00 69.56 88 GLY A N 1
ATOM 717 C CA . GLY A 1 88 ? 4.319 11.932 -0.437 1.00 69.56 88 GLY A CA 1
ATOM 718 C C . GLY A 1 88 ? 3.655 13.123 0.253 1.00 69.56 88 GLY A C 1
ATOM 719 O O . GLY A 1 88 ? 4.196 13.683 1.203 1.00 69.56 88 GLY A O 1
ATOM 720 N N . ASN A 1 89 ? 2.463 13.488 -0.219 1.00 78.94 89 ASN A N 1
ATOM 721 C CA . ASN A 1 89 ? 1.551 14.366 0.507 1.00 78.94 89 ASN A CA 1
ATOM 722 C C . ASN A 1 89 ? 0.482 13.498 1.182 1.00 78.94 89 ASN A C 1
ATOM 724 O O . ASN A 1 89 ? -0.160 12.690 0.509 1.00 78.94 89 ASN A O 1
ATOM 728 N N . ILE A 1 90 ? 0.314 13.653 2.493 1.00 82.06 90 ILE A N 1
ATOM 729 C CA . ILE A 1 90 ? -0.688 12.926 3.269 1.00 82.06 90 ILE A CA 1
ATOM 730 C C . ILE A 1 90 ? -1.904 13.839 3.409 1.00 82.06 90 ILE A C 1
ATOM 732 O O . ILE A 1 90 ? -1.831 14.877 4.059 1.00 82.06 90 ILE A O 1
ATOM 736 N N . ALA A 1 91 ? -3.014 13.455 2.777 1.00 83.94 91 ALA A N 1
ATOM 737 C CA . ALA A 1 91 ? -4.247 14.241 2.811 1.00 83.94 91 ALA A CA 1
ATOM 738 C C . ALA A 1 91 ? -4.881 14.279 4.213 1.00 83.94 91 ALA A C 1
ATOM 740 O O . ALA 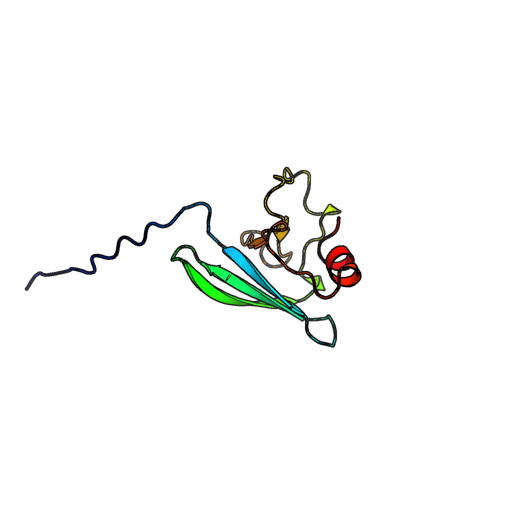A 1 91 ? -5.400 15.315 4.616 1.00 83.94 91 ALA A O 1
ATOM 741 N N . ASP A 1 92 ? -4.804 13.166 4.948 1.00 85.19 92 ASP A N 1
ATOM 742 C CA . ASP A 1 92 ? -5.300 13.035 6.319 1.00 85.19 92 ASP A CA 1
ATOM 743 C C . ASP A 1 92 ? -4.244 12.334 7.197 1.00 85.19 92 ASP A C 1
ATOM 745 O O . ASP A 1 92 ? -4.094 11.108 7.129 1.00 85.19 92 ASP A O 1
ATOM 749 N N . PRO A 1 93 ? -3.462 13.100 7.982 1.00 83.06 93 PRO A N 1
ATOM 750 C CA . PRO A 1 93 ? -2.420 12.549 8.844 1.00 83.06 93 PRO A CA 1
ATOM 751 C C . PRO A 1 93 ? -2.946 11.636 9.955 1.00 83.06 93 PRO A C 1
ATOM 753 O O . PRO A 1 93 ? -2.304 10.635 10.253 1.00 83.06 93 PRO A O 1
ATOM 756 N N . GLN A 1 94 ? -4.116 11.936 10.531 1.00 84.19 94 GLN A N 1
ATOM 757 C CA . GLN A 1 94 ? -4.668 11.158 11.649 1.00 84.19 94 GLN A CA 1
ATOM 758 C C . GLN A 1 94 ? -5.081 9.764 11.185 1.00 84.19 94 GLN A C 1
ATOM 760 O O . GLN A 1 94 ? -4.792 8.760 11.834 1.00 84.19 94 GLN A O 1
ATOM 765 N N . LEU A 1 95 ? -5.726 9.705 10.021 1.00 83.94 95 LEU A N 1
ATOM 766 C CA . LEU A 1 95 ? -6.078 8.452 9.369 1.00 83.94 95 LEU A CA 1
ATOM 767 C C . LEU A 1 95 ? -4.819 7.663 9.001 1.00 83.94 95 LEU A C 1
ATOM 769 O O . LEU A 1 95 ? -4.749 6.459 9.235 1.00 83.94 95 LEU A O 1
ATOM 773 N N . PHE A 1 96 ? -3.807 8.336 8.454 1.00 84.31 96 PHE A N 1
ATOM 774 C CA . PHE A 1 96 ? -2.553 7.692 8.081 1.00 84.31 96 PHE A CA 1
ATOM 775 C C . PHE A 1 96 ? -1.840 7.053 9.283 1.00 84.31 96 PHE A C 1
ATOM 777 O O . PHE A 1 96 ? -1.480 5.875 9.214 1.00 84.31 96 PHE A O 1
ATOM 784 N N . GLU A 1 97 ? -1.686 7.790 10.385 1.00 83.38 97 GLU A N 1
ATOM 785 C CA . GLU A 1 97 ? -1.117 7.276 11.638 1.00 83.38 97 GLU A CA 1
ATOM 786 C C . GLU A 1 97 ? -1.945 6.108 12.192 1.00 83.38 97 GLU A C 1
ATOM 788 O O . GLU A 1 97 ? -1.382 5.089 12.587 1.00 83.38 97 GLU A O 1
ATOM 793 N N . GLY A 1 98 ? -3.280 6.193 12.145 1.00 82.50 98 GLY A N 1
ATOM 794 C CA . GLY A 1 98 ? -4.165 5.116 12.598 1.00 82.50 98 GLY A CA 1
ATOM 795 C C . GLY A 1 98 ? -4.001 3.802 11.824 1.00 82.50 98 GLY A C 1
ATOM 796 O O . GLY A 1 98 ? -4.107 2.726 12.411 1.00 82.50 98 GLY A O 1
ATOM 797 N N . LEU A 1 99 ? -3.713 3.871 10.521 1.00 81.00 99 LEU A N 1
ATOM 798 C CA . LEU A 1 99 ? -3.573 2.688 9.663 1.00 81.00 99 LEU A CA 1
ATOM 799 C C . LEU A 1 99 ? -2.166 2.103 9.645 1.00 81.00 99 LEU A C 1
ATOM 801 O O . LEU A 1 99 ? -1.983 0.884 9.588 1.00 81.00 99 LEU A O 1
ATOM 805 N N . PHE A 1 100 ? -1.154 2.965 9.629 1.00 78.19 100 PHE A N 1
ATOM 806 C CA . PHE A 1 100 ? 0.218 2.526 9.408 1.00 78.19 100 PHE A CA 1
ATOM 807 C C . PHE A 1 100 ? 1.103 2.599 10.655 1.00 78.19 100 PHE A C 1
ATOM 809 O O . PHE A 1 100 ? 2.113 1.880 10.680 1.00 78.19 100 PHE A O 1
ATOM 816 N N . GLY A 1 101 ? 0.682 3.349 11.678 1.00 71.00 101 GLY A N 1
ATOM 817 C CA . GLY A 1 101 ? 1.453 3.699 12.871 1.00 71.00 101 GLY A CA 1
ATOM 818 C C . GLY A 1 101 ? 2.421 4.867 12.642 1.00 71.00 101 GLY A C 1
ATOM 819 O O . GLY A 1 101 ? 2.628 5.277 11.499 1.00 71.00 101 GLY A O 1
ATOM 820 N N . ASP A 1 102 ? 3.017 5.355 13.736 1.00 57.34 102 ASP A N 1
ATOM 821 C CA . ASP A 1 102 ? 4.125 6.334 13.747 1.00 57.34 102 ASP A CA 1
ATOM 822 C C . ASP A 1 102 ? 5.400 5.831 13.032 1.00 57.34 102 ASP A C 1
ATOM 824 O O . ASP A 1 102 ? 5.785 4.644 13.216 1.00 57.34 102 ASP A O 1
#

Sequence (102 aa):
MTEWAALANTCASADATNLVGFIYINEQQDMLKLAYVDFWGRRVETLVETDDLLPSWERGTMSQLRFFLPIALRSDAKRRYKLLNRFGNIADPQLFEGLFGD

pLDDT: mean 75.24, std 15.61, range [35.88, 92.62]